Protein AF-A0A3D3LFK0-F1 (afdb_monomer)

Structure (mmCIF, N/CA/C/O backbone):
data_AF-A0A3D3LFK0-F1
#
_entry.id   AF-A0A3D3LFK0-F1
#
loop_
_atom_site.group_PDB
_atom_site.id
_atom_site.type_symbol
_atom_site.label_atom_id
_atom_site.label_alt_id
_atom_site.label_comp_id
_atom_site.label_asym_id
_atom_site.label_entity_id
_atom_site.label_seq_id
_atom_site.pdbx_PDB_ins_code
_atom_site.Cartn_x
_atom_site.Cartn_y
_atom_site.Cartn_z
_atom_site.occupancy
_atom_site.B_iso_or_equiv
_atom_site.auth_seq_id
_atom_site.auth_comp_id
_atom_site.auth_asym_id
_atom_site.auth_atom_id
_atom_site.pdbx_PDB_model_num
ATOM 1 N N . ALA A 1 1 ? 3.073 -2.007 27.009 1.00 61.72 1 ALA A N 1
ATOM 2 C CA . ALA A 1 1 ? 3.217 -2.747 25.739 1.00 61.72 1 ALA A CA 1
ATOM 3 C C . ALA A 1 1 ? 2.758 -1.827 24.615 1.00 61.72 1 ALA A C 1
ATOM 5 O O . ALA A 1 1 ? 1.898 -1.000 24.882 1.00 61.72 1 ALA A O 1
ATOM 6 N N . ILE A 1 2 ? 3.359 -1.889 23.423 1.00 61.53 2 ILE A N 1
ATOM 7 C CA . ILE A 1 2 ? 2.855 -1.140 22.260 1.00 61.53 2 ILE A CA 1
ATOM 8 C C . ILE A 1 2 ? 1.758 -2.000 21.632 1.00 61.53 2 ILE A C 1
ATOM 10 O O . ILE A 1 2 ? 2.039 -3.132 21.242 1.00 61.53 2 ILE A O 1
ATOM 14 N N . GLU A 1 3 ? 0.534 -1.486 21.584 1.00 65.19 3 GLU A N 1
ATOM 15 C CA . GLU A 1 3 ? -0.613 -2.135 20.941 1.00 65.19 3 GLU A CA 1
ATOM 16 C C . GLU A 1 3 ? -0.692 -1.706 19.461 1.00 65.19 3 GLU A C 1
ATOM 18 O O . GLU A 1 3 ? -0.286 -0.597 19.120 1.00 65.19 3 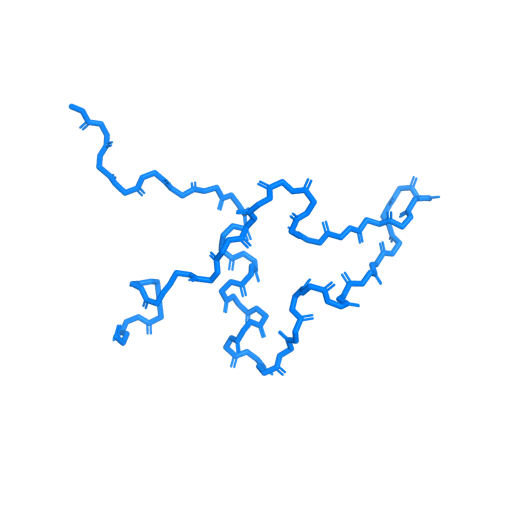GLU A O 1
ATOM 23 N N . ASP A 1 4 ? -1.145 -2.607 18.577 1.00 70.31 4 ASP A N 1
ATOM 24 C CA . ASP A 1 4 ? -1.349 -2.371 17.130 1.00 70.31 4 ASP A CA 1
ATOM 25 C C . ASP A 1 4 ? -0.106 -1.903 16.335 1.00 70.31 4 ASP A C 1
ATOM 27 O O . ASP A 1 4 ? -0.153 -0.989 15.508 1.00 70.31 4 ASP A O 1
ATOM 31 N N . ARG A 1 5 ? 1.042 -2.558 16.548 1.00 72.44 5 ARG A N 1
ATOM 32 C CA . ARG A 1 5 ? 2.260 -2.290 15.769 1.00 72.44 5 ARG A CA 1
ATOM 33 C C . ARG A 1 5 ? 2.059 -2.707 14.305 1.00 72.44 5 ARG A C 1
ATOM 35 O O . ARG A 1 5 ? 2.015 -3.895 14.015 1.00 72.44 5 ARG A O 1
ATOM 42 N N . MET A 1 6 ? 1.989 -1.734 13.400 1.00 74.44 6 MET A N 1
ATOM 43 C CA . MET A 1 6 ? 1.986 -1.971 11.951 1.00 74.44 6 MET A CA 1
ATOM 44 C C . MET A 1 6 ? 3.334 -1.646 11.325 1.00 74.44 6 MET A C 1
ATOM 46 O O . MET A 1 6 ? 4.028 -0.708 11.732 1.00 74.44 6 MET A O 1
ATOM 50 N N . HIS A 1 7 ? 3.680 -2.411 10.296 1.00 79.62 7 HIS A N 1
ATOM 51 C CA . HIS A 1 7 ? 4.801 -2.126 9.422 1.00 79.62 7 HIS A CA 1
ATOM 52 C C . HIS A 1 7 ? 4.354 -1.278 8.227 1.00 79.62 7 HIS A C 1
ATOM 54 O O . HIS A 1 7 ? 3.192 -1.257 7.832 1.00 79.62 7 HIS A O 1
ATOM 60 N N . VAL A 1 8 ? 5.311 -0.590 7.601 1.00 80.88 8 VAL A N 1
ATOM 61 C CA . VAL A 1 8 ? 5.061 0.210 6.388 1.00 80.88 8 VAL A CA 1
ATOM 62 C C . VAL A 1 8 ? 4.451 -0.649 5.265 1.00 80.88 8 VAL A C 1
ATOM 64 O O . VAL A 1 8 ? 3.623 -0.167 4.495 1.00 80.88 8 VAL A O 1
ATOM 67 N N . HIS A 1 9 ? 4.793 -1.940 5.217 1.00 80.56 9 HIS A N 1
ATOM 68 C CA . HIS A 1 9 ? 4.229 -2.907 4.272 1.00 80.56 9 HIS A CA 1
ATOM 69 C C . HIS A 1 9 ? 2.718 -3.131 4.464 1.00 80.56 9 HIS A C 1
ATOM 71 O O . HIS A 1 9 ? 2.001 -3.255 3.472 1.00 80.56 9 HIS A O 1
ATOM 77 N N . ASP A 1 10 ? 2.213 -3.114 5.703 1.00 77.50 10 ASP A N 1
ATOM 78 C CA . ASP A 1 10 ? 0.779 -3.283 5.997 1.00 77.50 10 ASP A CA 1
ATOM 79 C C . ASP A 1 10 ? -0.032 -2.089 5.480 1.00 77.50 10 ASP A C 1
ATOM 81 O O . ASP A 1 10 ? -1.114 -2.243 4.908 1.00 77.50 10 ASP A O 1
ATOM 85 N N . ILE A 1 11 ? 0.525 -0.881 5.608 1.00 81.31 11 ILE A N 1
ATOM 86 C CA . ILE A 1 11 ? -0.096 0.356 5.118 1.00 81.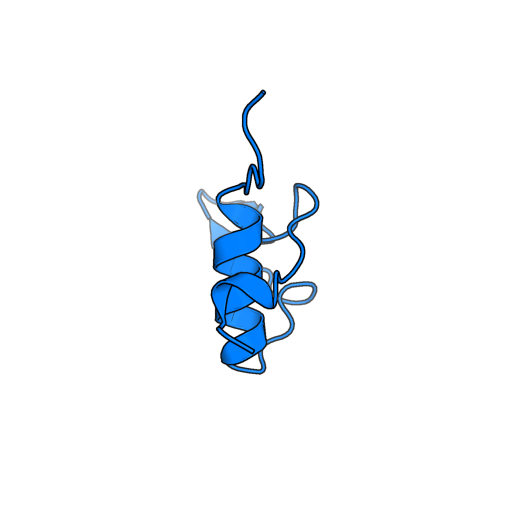31 11 ILE A CA 1
ATOM 87 C C . ILE A 1 11 ? -0.197 0.324 3.592 1.00 81.31 11 ILE A C 1
ATOM 89 O O . ILE A 1 11 ? -1.269 0.558 3.036 1.00 81.31 11 ILE A O 1
ATOM 93 N N . HIS A 1 12 ? 0.896 0.000 2.900 1.00 82.00 12 HIS A N 1
ATOM 94 C CA . HIS A 1 12 ? 0.887 -0.075 1.441 1.00 82.00 12 HIS A CA 1
ATOM 95 C C . HIS A 1 12 ? -0.044 -1.176 0.915 1.00 82.00 12 HIS A C 1
ATOM 97 O O . HIS A 1 12 ? -0.773 -0.946 -0.050 1.00 82.00 12 HIS A O 1
ATOM 103 N N . SER 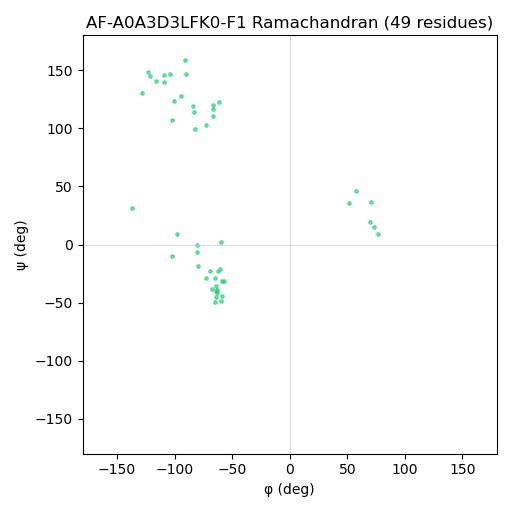A 1 13 ? -0.067 -2.338 1.575 1.00 82.75 13 SER A N 1
ATOM 104 C CA . SER A 1 13 ? -0.971 -3.443 1.229 1.00 82.75 13 SER A CA 1
ATOM 105 C C . SER A 1 13 ? -2.433 -3.038 1.408 1.00 82.75 13 SER A C 1
ATOM 107 O O . SER A 1 13 ? -3.265 -3.332 0.553 1.00 82.75 13 SER A O 1
ATOM 109 N N . THR A 1 14 ? -2.738 -2.276 2.464 1.00 84.31 14 THR A N 1
ATOM 110 C CA . THR A 1 14 ? -4.078 -1.717 2.695 1.00 84.31 14 THR A CA 1
ATOM 111 C C . THR A 1 14 ? -4.473 -0.722 1.602 1.00 84.31 14 THR A C 1
ATOM 113 O O . THR A 1 14 ? -5.577 -0.810 1.075 1.00 84.31 14 THR A O 1
ATOM 116 N N . ILE A 1 15 ? -3.579 0.191 1.204 1.00 84.44 15 ILE A N 1
ATOM 117 C CA . ILE A 1 15 ? -3.850 1.154 0.122 1.00 84.44 15 ILE A CA 1
ATOM 118 C C . ILE A 1 15 ? -4.148 0.426 -1.192 1.00 84.44 15 ILE A C 1
ATOM 120 O O . ILE A 1 1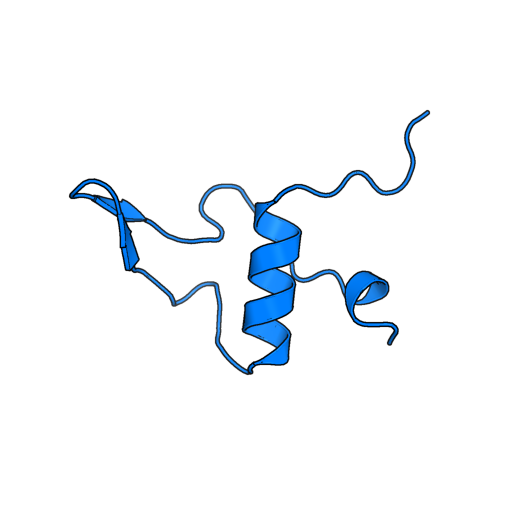5 ? -5.141 0.724 -1.847 1.00 84.44 15 ILE A O 1
ATOM 124 N N . LEU A 1 16 ? -3.315 -0.544 -1.573 1.00 84.56 16 LEU A N 1
ATOM 125 C CA . LEU A 1 16 ? -3.522 -1.307 -2.804 1.00 84.56 16 LEU A CA 1
ATOM 126 C C . LEU A 1 16 ? -4.823 -2.107 -2.769 1.00 84.56 16 LEU A C 1
ATOM 128 O O . LEU A 1 16 ? -5.575 -2.081 -3.741 1.00 84.56 16 LEU A O 1
ATOM 132 N N . HIS A 1 17 ? -5.126 -2.736 -1.632 1.00 84.12 17 HIS A N 1
ATOM 133 C CA . HIS A 1 17 ? -6.376 -3.460 -1.434 1.00 84.12 17 HIS A CA 1
ATOM 134 C C . HIS A 1 17 ? -7.601 -2.549 -1.607 1.00 84.12 17 HIS A C 1
ATOM 136 O O . HIS A 1 17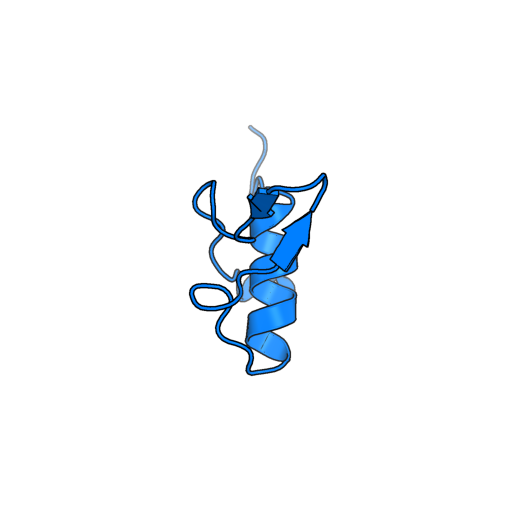 ? -8.534 -2.910 -2.321 1.00 84.12 17 HIS A O 1
ATOM 142 N N . LEU A 1 18 ? -7.579 -1.341 -1.033 1.00 84.06 18 LEU A N 1
ATOM 143 C CA . LEU A 1 18 ? -8.654 -0.352 -1.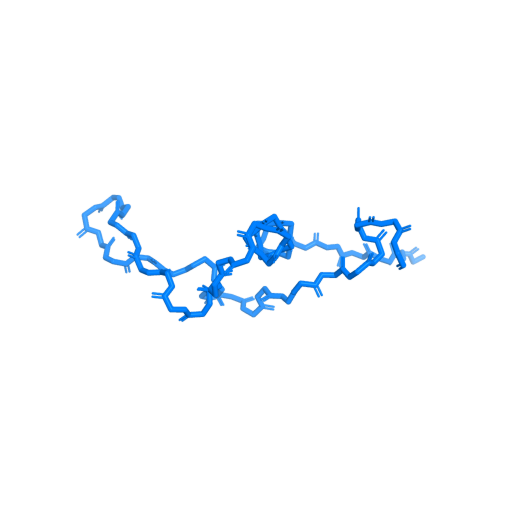191 1.00 84.06 18 LEU A CA 1
ATOM 144 C C . LEU A 1 18 ? -8.803 0.154 -2.632 1.00 84.06 18 LEU A C 1
ATOM 146 O O . LEU A 1 18 ? -9.903 0.507 -3.050 1.00 84.06 18 LEU A O 1
ATOM 150 N N . LEU A 1 19 ? -7.717 0.165 -3.404 1.00 85.88 19 LEU A N 1
ATOM 151 C CA . LEU A 1 19 ? -7.733 0.485 -4.834 1.00 85.88 19 LEU A CA 1
ATOM 152 C C . LEU A 1 19 ? -8.174 -0.703 -5.711 1.00 85.88 19 LEU A C 1
ATOM 154 O O . LEU A 1 19 ? -8.223 -0.566 -6.932 1.00 85.88 19 LEU A O 1
ATOM 158 N N . GLY A 1 20 ? -8.485 -1.862 -5.118 1.00 84.69 20 GLY A N 1
ATOM 159 C CA . GLY A 1 20 ? -8.844 -3.084 -5.842 1.00 84.69 20 GLY A CA 1
ATOM 160 C C . GLY A 1 20 ? -7.657 -3.770 -6.524 1.00 84.69 20 GLY A C 1
ATOM 161 O O . GLY A 1 20 ? -7.851 -4.620 -7.390 1.00 84.69 20 GLY A O 1
ATOM 162 N N . VAL A 1 21 ? -6.428 -3.398 -6.158 1.00 82.31 21 VAL A N 1
ATOM 163 C CA . VAL A 1 21 ? -5.196 -3.981 -6.690 1.00 82.31 21 VAL A CA 1
ATOM 164 C C . VAL A 1 21 ? -4.728 -5.094 -5.762 1.00 82.31 21 VAL A C 1
ATOM 166 O O . VAL A 1 21 ? -4.540 -4.896 -4.560 1.00 82.31 21 VAL A O 1
ATOM 169 N N . ASP A 1 22 ? -4.487 -6.271 -6.335 1.00 79.62 22 ASP A N 1
ATOM 170 C CA . ASP A 1 22 ? -3.878 -7.374 -5.605 1.00 79.62 22 ASP A CA 1
ATOM 171 C C . ASP A 1 22 ? -2.386 -7.093 -5.365 1.00 79.62 22 ASP A C 1
ATOM 173 O O . ASP A 1 22 ? -1.539 -7.215 -6.255 1.00 79.62 22 ASP A O 1
ATOM 177 N N . HIS A 1 23 ? -2.072 -6.696 -4.133 1.00 75.75 23 HIS A N 1
ATOM 178 C CA . HIS A 1 23 ? -0.718 -6.408 -3.668 1.00 75.75 23 HIS A CA 1
ATOM 179 C C . HIS A 1 23 ? 0.232 -7.617 -3.751 1.00 75.75 23 HIS A C 1
ATOM 181 O O . HIS A 1 23 ? 1.442 -7.413 -3.833 1.00 75.75 23 HIS A O 1
ATOM 187 N N . THR A 1 24 ? -0.290 -8.850 -3.806 1.00 77.31 24 THR A N 1
ATOM 188 C CA . THR A 1 24 ? 0.513 -10.082 -3.938 1.00 77.31 24 THR A CA 1
ATOM 189 C C . THR A 1 24 ? 0.969 -10.346 -5.376 1.00 77.31 24 THR A C 1
ATOM 191 O O . THR A 1 24 ? 1.910 -11.104 -5.611 1.00 77.31 24 THR A O 1
ATOM 194 N N . GLN A 1 25 ? 0.323 -9.714 -6.358 1.00 77.44 25 GLN A N 1
ATOM 195 C CA . GLN A 1 25 ? 0.655 -9.844 -7.781 1.00 77.44 25 GLN A CA 1
ATOM 196 C C . GLN A 1 25 ? 1.443 -8.636 -8.307 1.00 77.44 25 GLN A C 1
ATOM 198 O O . GLN A 1 25 ? 1.975 -8.667 -9.418 1.00 77.44 25 GLN A O 1
ATOM 203 N N . LEU A 1 26 ? 1.543 -7.564 -7.515 1.00 79.50 26 LEU A N 1
ATOM 204 C CA . LEU A 1 26 ? 2.217 -6.335 -7.913 1.00 79.50 26 LEU A CA 1
ATOM 205 C C . LEU A 1 26 ? 3.735 -6.439 -7.714 1.00 79.50 26 LEU A C 1
ATOM 207 O O . LEU A 1 26 ? 4.256 -6.214 -6.622 1.00 79.50 26 LEU A O 1
ATOM 211 N N . VAL A 1 27 ? 4.449 -6.712 -8.804 1.00 83.31 27 VAL A N 1
ATOM 212 C CA . VAL A 1 27 ? 5.915 -6.638 -8.865 1.00 83.31 27 VAL A CA 1
ATOM 213 C C . VAL A 1 27 ? 6.320 -5.332 -9.541 1.00 83.31 27 VAL A C 1
ATOM 215 O O . VAL A 1 27 ? 5.918 -5.066 -10.673 1.00 83.31 27 VAL A O 1
ATOM 218 N N . TYR A 1 28 ? 7.133 -4.516 -8.870 1.00 82.25 28 TYR A N 1
ATOM 219 C CA . TYR A 1 28 ? 7.649 -3.261 -9.420 1.00 82.25 28 TYR A CA 1
ATOM 220 C C . TYR A 1 28 ? 9.176 -3.243 -9.398 1.00 82.25 28 TYR A C 1
ATOM 222 O O . TYR A 1 28 ? 9.818 -3.827 -8.532 1.00 82.25 28 TYR A O 1
ATOM 230 N N . HIS A 1 29 ? 9.788 -2.562 -10.365 1.00 85.94 29 HIS A N 1
ATOM 231 C CA . HIS A 1 29 ? 11.241 -2.431 -10.403 1.00 85.94 29 HIS A CA 1
ATOM 232 C C . HIS A 1 29 ? 11.699 -1.294 -9.493 1.00 85.94 29 HIS A C 1
ATOM 234 O O . HIS A 1 29 ? 11.451 -0.120 -9.768 1.00 85.94 29 HIS A O 1
ATOM 240 N N . HIS A 1 30 ? 12.427 -1.637 -8.436 1.00 83.19 30 HIS A N 1
ATOM 241 C CA . HIS A 1 30 ? 13.036 -0.674 -7.532 1.00 83.19 30 HIS A CA 1
ATOM 242 C C . HIS A 1 30 ? 14.521 -0.986 -7.362 1.00 83.19 30 HIS A C 1
ATOM 244 O O . HIS A 1 30 ? 14.918 -2.127 -7.149 1.00 83.19 30 HIS A O 1
ATOM 250 N N . LYS A 1 31 ? 15.376 0.033 -7.517 1.00 85.44 31 LYS A N 1
ATOM 251 C CA . LYS A 1 31 ? 16.846 -0.104 -7.430 1.00 85.44 31 LYS A CA 1
ATOM 252 C C . LYS A 1 31 ? 17.423 -1.224 -8.317 1.00 85.44 31 LYS A C 1
ATOM 254 O O . LYS A 1 31 ? 18.390 -1.887 -7.952 1.00 85.44 31 LYS A O 1
ATOM 259 N N . GLY A 1 32 ? 16.828 -1.432 -9.493 1.00 89.69 32 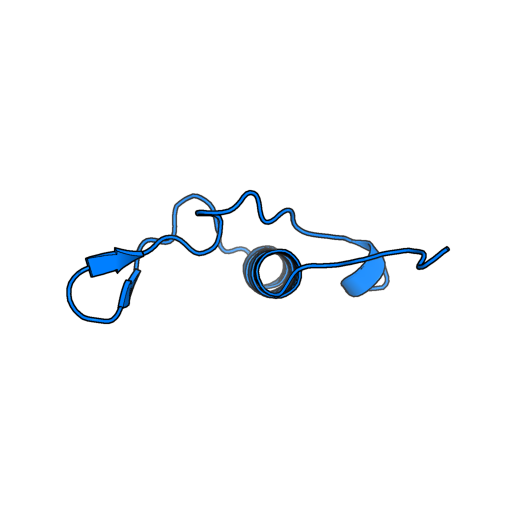GLY A N 1
ATOM 260 C CA . GLY A 1 32 ? 17.275 -2.441 -10.457 1.00 89.69 32 GLY A CA 1
ATOM 261 C C . GLY A 1 32 ? 16.885 -3.879 -10.107 1.00 89.69 32 GLY A C 1
ATOM 262 O O . GLY A 1 32 ? 17.346 -4.797 -10.779 1.00 89.69 32 GLY A O 1
ATOM 263 N N . ARG A 1 33 ? 16.039 -4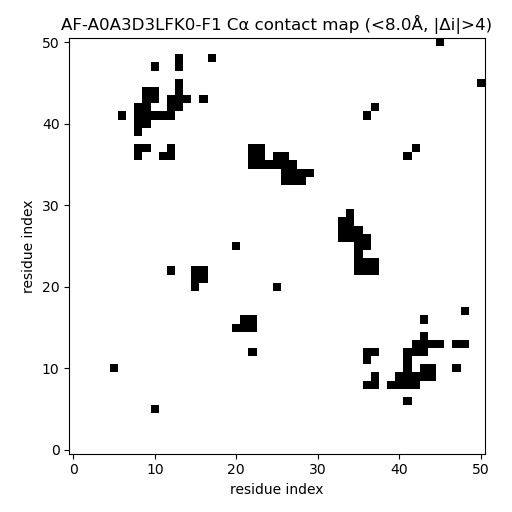.092 -9.093 1.00 84.44 33 ARG A N 1
ATOM 264 C CA . ARG A 1 33 ? 15.506 -5.409 -8.734 1.00 84.44 33 ARG A CA 1
ATOM 265 C C . ARG A 1 33 ? 13.979 -5.404 -8.803 1.00 84.44 33 ARG A C 1
ATOM 267 O O . ARG A 1 33 ? 13.374 -4.366 -8.529 1.00 84.44 33 ARG A O 1
ATOM 274 N N . PRO A 1 34 ? 13.355 -6.518 -9.213 1.00 84.25 34 PRO A N 1
ATOM 275 C CA . PRO A 1 34 ? 11.929 -6.698 -9.005 1.00 84.25 34 PRO A CA 1
ATOM 276 C C . PRO A 1 34 ? 11.681 -6.817 -7.497 1.00 84.25 34 PRO A C 1
ATOM 278 O O . PRO A 1 34 ? 12.183 -7.739 -6.859 1.00 84.25 34 PRO A O 1
ATOM 281 N N . GLU A 1 35 ? 10.940 -5.867 -6.942 1.00 82.06 35 GLU A N 1
ATOM 282 C CA . GLU A 1 35 ? 10.501 -5.850 -5.549 1.00 82.06 35 GLU A CA 1
ATOM 283 C C . GLU A 1 35 ? 8.995 -6.110 -5.503 1.00 82.06 35 GLU A C 1
ATOM 285 O O . GLU A 1 35 ? 8.243 -5.689 -6.393 1.00 82.06 35 GLU A O 1
ATOM 290 N N . ARG A 1 36 ? 8.555 -6.798 -4.450 1.00 81.44 36 ARG A N 1
ATOM 291 C CA . ARG A 1 36 ? 7.136 -6.994 -4.152 1.00 81.44 36 ARG A CA 1
ATOM 292 C C . ARG A 1 36 ? 6.803 -6.311 -2.834 1.00 81.44 36 ARG A C 1
ATOM 294 O O . ARG A 1 36 ? 7.590 -6.336 -1.892 1.00 81.44 36 ARG A O 1
ATOM 301 N N . ILE A 1 37 ? 5.638 -5.678 -2.768 1.00 73.38 37 ILE A N 1
ATOM 302 C CA . ILE A 1 37 ? 5.283 -4.821 -1.628 1.00 73.38 37 ILE A CA 1
ATOM 303 C C . ILE A 1 37 ? 5.054 -5.614 -0.329 1.00 73.38 37 ILE A C 1
ATOM 305 O O . ILE A 1 37 ? 5.185 -5.065 0.763 1.00 73.38 37 ILE A O 1
ATOM 309 N N . ASP A 1 38 ? 4.740 -6.904 -0.462 1.00 67.25 38 ASP A N 1
ATOM 310 C CA . ASP A 1 38 ? 4.490 -7.867 0.611 1.00 67.25 38 ASP A CA 1
A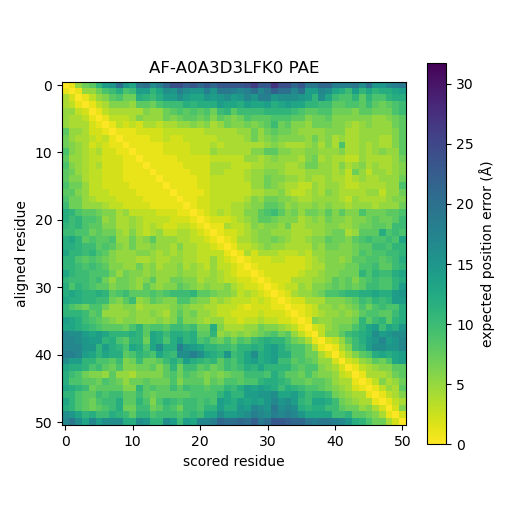TOM 311 C C . ASP A 1 38 ? 5.720 -8.734 0.928 1.00 67.25 38 ASP A C 1
ATOM 313 O O . ASP A 1 38 ? 5.588 -9.701 1.676 1.00 67.25 38 ASP A O 1
ATOM 317 N N . GLN A 1 39 ? 6.908 -8.430 0.374 1.00 63.00 39 GLN A N 1
ATOM 318 C CA . GLN A 1 39 ? 8.120 -9.261 0.494 1.00 63.00 39 GLN A CA 1
ATOM 319 C C . GLN A 1 39 ? 8.587 -9.467 1.956 1.00 63.00 39 GLN A C 1
ATOM 321 O O . GLN A 1 39 ? 9.565 -10.165 2.210 1.00 63.00 39 GLN A O 1
ATOM 326 N N . ASN A 1 40 ? 7.835 -8.926 2.919 1.00 58.97 40 ASN A N 1
ATOM 327 C CA . ASN A 1 40 ? 7.990 -9.061 4.355 1.00 58.97 40 ASN A CA 1
ATOM 328 C C . ASN A 1 40 ? 6.660 -9.292 5.130 1.00 58.97 40 ASN A C 1
ATOM 330 O O . ASN A 1 40 ? 6.564 -8.856 6.273 1.00 58.97 40 ASN A O 1
ATOM 334 N N . GLU A 1 41 ? 5.664 -9.966 4.532 1.00 62.56 41 GLU A N 1
ATOM 335 C CA . GLU A 1 41 ? 4.378 -10.374 5.157 1.00 62.56 41 GLU A CA 1
ATOM 336 C C . GLU A 1 41 ? 3.387 -9.229 5.457 1.00 62.56 41 GLU A C 1
ATOM 338 O O . GLU A 1 41 ? 2.670 -9.251 6.460 1.00 62.56 41 GLU A O 1
ATOM 343 N N . GLY A 1 42 ? 3.321 -8.224 4.578 1.00 61.88 42 GLY A N 1
ATOM 344 C CA . GLY A 1 42 ? 2.332 -7.150 4.696 1.00 61.88 42 GLY A CA 1
ATOM 345 C C . GLY A 1 42 ? 0.908 -7.671 4.489 1.00 61.88 42 GLY A C 1
ATOM 346 O O . GLY A 1 42 ? 0.605 -8.181 3.415 1.00 61.88 42 GLY A O 1
ATOM 347 N N . HIS A 1 43 ? 0.033 -7.523 5.484 1.00 69.38 43 HIS A N 1
ATOM 348 C CA . HIS A 1 43 ? -1.387 -7.869 5.354 1.00 69.38 43 HIS A CA 1
ATOM 349 C C . HIS A 1 43 ? -2.231 -6.595 5.340 1.00 69.38 43 HIS A C 1
ATOM 351 O O . HIS A 1 43 ? -1.978 -5.652 6.092 1.00 69.38 43 HIS A O 1
ATOM 357 N N . ALA A 1 44 ? -3.260 -6.555 4.489 1.00 68.88 44 ALA A N 1
ATOM 358 C CA . ALA A 1 44 ? -4.222 -5.459 4.518 1.00 68.88 44 ALA A CA 1
ATOM 359 C C . ALA A 1 44 ? -4.923 -5.435 5.887 1.00 68.88 44 ALA A C 1
ATOM 361 O O . ALA A 1 44 ? -5.523 -6.429 6.298 1.00 68.88 44 ALA A O 1
ATOM 362 N N . ASN A 1 45 ? -4.840 -4.305 6.593 1.00 71.31 45 ASN A N 1
ATOM 363 C CA . ASN A 1 45 ? -5.471 -4.140 7.894 1.00 71.31 45 ASN A CA 1
ATOM 364 C C . ASN A 1 45 ? -6.756 -3.308 7.745 1.00 71.31 45 ASN A C 1
ATOM 366 O O . ASN A 1 45 ? -6.672 -2.090 7.565 1.00 71.31 45 ASN A O 1
ATOM 370 N N . PRO A 1 46 ? -7.948 -3.918 7.859 1.00 68.69 46 PRO A N 1
ATOM 371 C CA . PRO A 1 46 ? -9.213 -3.198 7.728 1.00 68.69 46 PRO A CA 1
ATOM 372 C C . PRO A 1 46 ? -9.413 -2.117 8.803 1.00 68.69 46 PRO A C 1
ATOM 374 O O . PRO A 1 46 ? -10.077 -1.120 8.527 1.00 68.69 46 PRO A O 1
ATOM 377 N N . LYS A 1 47 ? -8.736 -2.204 9.964 1.00 68.19 47 LYS A N 1
ATOM 378 C CA . LYS A 1 47 ? -8.771 -1.138 10.984 1.00 68.19 47 LYS A CA 1
ATOM 379 C C . LYS A 1 47 ? -8.275 0.213 10.448 1.00 68.19 47 LYS A C 1
ATOM 381 O O . LYS A 1 47 ? -8.746 1.251 10.901 1.00 68.19 47 LYS A O 1
ATOM 386 N N . LEU A 1 48 ? -7.333 0.217 9.495 1.00 67.69 48 LEU A N 1
ATOM 387 C CA . LEU A 1 48 ? -6.845 1.444 8.846 1.00 67.69 48 LEU A CA 1
ATOM 388 C C . LEU A 1 48 ? -7.869 2.048 7.881 1.00 67.69 48 LEU A C 1
ATOM 390 O O . LEU A 1 48 ? -7.869 3.256 7.666 1.00 67.69 48 LEU A O 1
ATOM 394 N N . ALA A 1 49 ? -8.721 1.213 7.288 1.00 65.56 49 ALA A N 1
ATOM 395 C CA . ALA A 1 49 ? -9.742 1.635 6.339 1.00 65.56 49 ALA A CA 1
ATOM 396 C C . ALA A 1 49 ? -11.002 2.197 7.025 1.00 65.56 49 ALA A C 1
ATOM 398 O O . ALA A 1 49 ? -11.874 2.733 6.343 1.00 65.56 49 ALA A O 1
ATOM 399 N N . GLY A 1 50 ? -11.093 2.114 8.359 1.00 62.16 50 GLY A N 1
ATOM 400 C CA . GLY A 1 50 ? -12.238 2.612 9.123 1.00 62.16 50 GLY A CA 1
ATOM 401 C C . GLY A 1 50 ? -13.524 1.803 8.917 1.00 62.16 50 GLY A C 1
ATOM 402 O O . GLY A 1 50 ? -14.602 2.325 9.199 1.00 62.16 50 GLY A O 1
ATOM 403 N N . VAL A 1 51 ? -13.402 0.564 8.420 1.00 55.81 51 VAL A N 1
ATOM 404 C CA . VAL A 1 51 ? -14.491 -0.413 8.237 1.00 55.81 51 VAL A CA 1
ATOM 405 C C . VAL A 1 51 ? -14.415 -1.544 9.251 1.00 55.81 51 VAL A C 1
ATOM 407 O O . VAL A 1 51 ? -13.287 -1.916 9.652 1.00 55.81 51 VAL A O 1
#

Foldseek 3Di:
DDPPDDDPLQVVCQVCVVVVHHQQPDFDQDPNDTDGSCPPPHHHDCVVVVD

Radius of gyration: 11.98 Å; Cα contacts (8 Å, |Δi|>4): 63; chains: 1; bounding box: 32×13×36 Å

Secondary structure (DSSP, 8-state):
---S---HHHHHHHHHHHTT--TTT-EEEETTEEEETTTT-----HHHHT-

Mean predicted aligned error: 7.12 Å

Solvent-accessible surface area (backbone atoms only — not comparable to full-atom values): 3245 Å² total; per-residue (Å²): 134,87,77,88,84,75,55,74,35,21,55,54,26,29,52,31,48,76,71,74,40,63,44,92,77,45,70,45,81,51,97,91,38,82,42,49,64,38,83,81,76,32,51,62,48,52,76,80,72,75,102

Nearest PDB structures (foldseek):
  9bra-assembly1_2  TM=3.843E-01  e=4.491E+00  Mus musculus

Sequence (51 aa):
AIEDRMHVHDIHSTILHLLGVDHTQLVYHHKGRPERIDQNEGHANPKLAGV

pLDDT: mean 75.71, std 8.84, range [55.81, 89.69]